Protein AF-V5FXG6-F1 (afdb_monomer)

Solvent-accessible surface area (backbone atoms only — not comparable to full-atom values): 7683 Å² total; per-residue (Å²): 136,76,82,52,70,66,62,50,49,54,53,49,55,53,48,52,52,32,51,43,21,61,75,54,46,41,82,68,42,49,89,93,45,72,56,51,28,42,55,53,27,45,54,53,44,54,53,51,47,54,52,50,53,51,52,57,73,76,45,90,81,82,61,76,67,52,56,57,54,43,41,54,52,25,52,43,26,40,52,51,9,52,48,25,40,76,69,71,36,48,74,62,7,51,54,25,40,49,51,19,48,67,60,38,61,92,46,49,90,39,82,86,26,41,67,58,50,30,51,50,22,46,52,48,17,59,68,24,49,87,77,39,52,71,62,9,48,62,28,50,76,69,71

Radius of gyration: 15.89 Å; Cα contacts (8 Å, |Δi|>4): 143; chains: 1; bounding box: 42×27×43 Å

pLDDT: mean 90.87, std 9.69, range [47.66, 98.19]

Organism: Anoplophora glabripennis (NCBI:txid217634)

Mean predicted aligned error: 4.66 Å

Nearest PDB structures (foldseek):
  8ppl-assembly1_Iu  TM=6.419E-01  e=1.269E-01  Homo sapiens
  4g2v-assembly1_A  TM=6.176E-01  e=5.773E-01  Mus musculus
  4dau-assembly1_A-2  TM=3.734E-01  e=8.173E-02  Homo sapiens
  8rte-assembly1_A  TM=4.357E-01  e=1.776E+00  Bacillus phage phi105

Sequence (143 aa):
MTITKEAFVDLQEKYTKVMKLLEEDSKLDPETEPFLSKYSARQILIGMKANIENLIRNQSTDGQDNVKITAMLGVIYLYLGMVAIDTEEISTGERHLEKCKETIEKHQEKPEMILLTLNMYNQFGILWSQREPEKSKVYLEKA

Structure (mmCIF, N/CA/C/O backbone):
data_AF-V5FXG6-F1
#
_entry.id   AF-V5FXG6-F1
#
loop_
_atom_site.group_PDB
_atom_site.id
_atom_site.type_symbol
_atom_site.label_atom_id
_atom_site.label_alt_id
_atom_site.label_comp_id
_atom_site.label_asym_id
_atom_site.label_entity_id
_atom_site.label_seq_id
_atom_site.pdbx_PDB_ins_code
_atom_site.Cartn_x
_atom_site.Cartn_y
_atom_site.Cartn_z
_atom_site.occupancy
_atom_site.B_iso_or_equiv
_atom_site.auth_seq_id
_atom_site.auth_comp_id
_atom_site.auth_asym_id
_atom_site.auth_atom_id
_atom_site.pdbx_PDB_model_num
ATOM 1 N N . MET A 1 1 ? -10.863 5.396 24.537 1.00 47.66 1 MET A N 1
ATOM 2 C CA . MET A 1 1 ? -9.588 5.977 25.006 1.00 47.66 1 MET A CA 1
ATOM 3 C C . MET A 1 1 ? -8.824 6.330 23.747 1.00 47.66 1 MET A C 1
ATOM 5 O O . MET A 1 1 ? -8.475 5.433 22.996 1.00 47.66 1 MET A O 1
ATOM 9 N N . THR A 1 2 ? -8.730 7.619 23.453 1.00 58.28 2 THR A N 1
ATOM 10 C CA . THR A 1 2 ? -8.249 8.171 22.182 1.00 58.28 2 THR A CA 1
ATOM 11 C C . THR A 1 2 ? -6.740 7.958 22.033 1.00 58.28 2 THR A C 1
ATOM 13 O O . THR A 1 2 ? -6.024 7.968 23.036 1.00 58.28 2 THR A O 1
ATOM 16 N N . ILE A 1 3 ? -6.243 7.792 20.799 1.00 67.12 3 ILE A N 1
ATOM 17 C CA . ILE A 1 3 ? -4.800 7.870 20.499 1.00 67.12 3 ILE A CA 1
ATOM 18 C C . ILE A 1 3 ? -4.240 9.114 21.203 1.00 67.12 3 ILE A C 1
ATOM 20 O O . ILE A 1 3 ? -4.839 10.191 21.110 1.00 67.12 3 ILE A O 1
ATOM 24 N N . THR A 1 4 ? -3.128 8.975 21.933 1.00 80.00 4 THR A N 1
ATOM 25 C CA . THR A 1 4 ? -2.530 10.130 22.609 1.00 80.00 4 THR A CA 1
ATOM 26 C C . THR A 1 4 ? -2.185 11.184 21.563 1.00 80.00 4 THR A C 1
ATOM 28 O O . THR A 1 4 ? -1.708 10.867 20.473 1.00 80.00 4 THR A O 1
ATOM 31 N N . LYS A 1 5 ? -2.442 12.456 21.876 1.00 82.88 5 LYS A N 1
ATOM 32 C CA . LYS A 1 5 ? -2.207 13.557 20.933 1.00 82.88 5 LYS A CA 1
ATOM 33 C C . LYS A 1 5 ? -0.770 13.54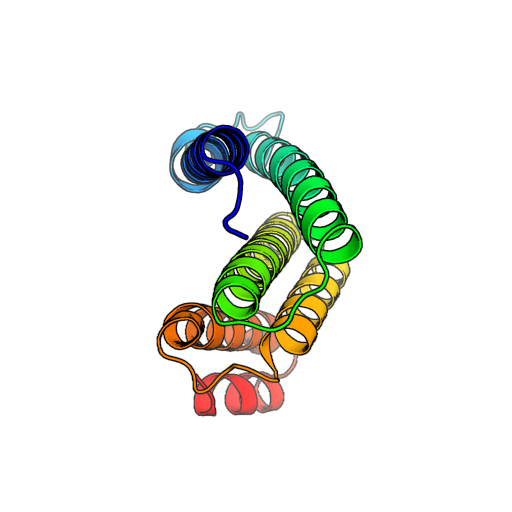3 20.396 1.00 82.88 5 LYS A C 1
ATOM 35 O O . LYS A 1 5 ? -0.565 13.778 19.214 1.00 82.88 5 LYS A O 1
ATOM 40 N N . GLU A 1 6 ? 0.193 13.199 21.246 1.00 84.62 6 GLU A N 1
ATOM 41 C CA . GLU A 1 6 ? 1.605 13.048 20.884 1.00 84.62 6 GLU A CA 1
ATOM 42 C C . GLU A 1 6 ? 1.838 11.932 19.857 1.00 84.62 6 GLU A C 1
ATOM 44 O O . GLU A 1 6 ? 2.485 12.171 18.842 1.00 84.62 6 GLU A O 1
ATOM 49 N N . ALA A 1 7 ? 1.261 10.741 20.060 1.00 84.69 7 ALA A N 1
ATOM 50 C CA . ALA A 1 7 ? 1.399 9.636 19.110 1.00 84.69 7 ALA A CA 1
ATOM 51 C C . ALA A 1 7 ? 0.745 9.955 17.757 1.00 84.69 7 ALA A C 1
ATOM 53 O O . ALA A 1 7 ? 1.260 9.567 16.711 1.00 84.69 7 ALA A O 1
ATOM 54 N N . PHE A 1 8 ? -0.379 10.675 17.767 1.00 86.56 8 PHE A N 1
ATOM 55 C CA . PHE A 1 8 ? -1.028 11.115 16.535 1.00 86.56 8 PHE A CA 1
ATOM 56 C C . PHE A 1 8 ? -0.170 12.127 15.762 1.00 86.56 8 PHE A C 1
ATOM 58 O O . PHE A 1 8 ? -0.028 11.995 14.548 1.00 86.56 8 PHE A O 1
ATOM 65 N N . VAL A 1 9 ? 0.428 13.101 16.456 1.00 91.69 9 VAL A N 1
ATOM 66 C CA . VAL A 1 9 ? 1.327 14.091 15.842 1.00 91.69 9 VAL A CA 1
ATOM 67 C C . VAL A 1 9 ? 2.568 13.413 15.251 1.00 91.69 9 VAL A C 1
ATOM 69 O O . VAL A 1 9 ? 2.884 13.662 14.092 1.00 91.69 9 VAL A O 1
ATOM 72 N N . ASP A 1 10 ? 3.202 12.482 15.973 1.00 92.00 10 ASP A N 1
ATOM 73 C CA . ASP A 1 10 ? 4.349 11.711 15.459 1.00 92.00 10 ASP A CA 1
ATOM 74 C C . ASP A 1 10 ? 3.998 10.924 14.181 1.00 92.00 10 ASP A C 1
ATOM 76 O O . ASP A 1 10 ? 4.741 10.946 13.196 1.00 92.00 10 ASP A O 1
ATOM 80 N N . LEU A 1 11 ? 2.835 10.260 14.152 1.00 92.69 11 LEU A N 1
ATOM 81 C CA . LEU A 1 11 ? 2.362 9.554 12.957 1.00 92.69 11 LEU A CA 1
ATOM 82 C C . LEU A 1 11 ? 2.093 10.514 11.789 1.00 92.69 11 LEU A C 1
ATOM 84 O O . LEU A 1 11 ? 2.423 10.187 10.648 1.00 92.69 11 LEU A O 1
ATOM 88 N N . GLN A 1 12 ? 1.524 11.690 12.057 1.00 94.19 12 GLN A N 1
ATOM 89 C CA . GLN A 1 12 ? 1.240 12.700 11.039 1.00 94.19 12 GLN A CA 1
ATOM 90 C C . GLN A 1 12 ? 2.522 13.284 10.429 1.00 94.19 12 GLN A C 1
ATOM 92 O O . GLN A 1 12 ? 2.606 13.441 9.207 1.00 94.19 12 GLN A O 1
ATOM 97 N N . GLU A 1 13 ? 3.530 13.580 11.249 1.00 96.38 13 GLU A N 1
ATOM 98 C CA . GLU A 1 13 ? 4.829 14.076 10.785 1.00 96.38 13 GLU A CA 1
ATOM 99 C C . GLU A 1 13 ? 5.536 13.034 9.914 1.00 96.38 13 GLU A C 1
ATOM 101 O O . GLU A 1 13 ? 5.997 13.343 8.811 1.00 96.38 13 GLU A O 1
ATOM 106 N N . LYS A 1 14 ? 5.550 11.770 10.358 1.00 97.06 14 LYS A N 1
ATOM 107 C CA . LYS A 1 14 ? 6.101 10.656 9.576 1.00 97.06 14 LYS A CA 1
ATOM 108 C C . LYS A 1 14 ? 5.366 10.473 8.254 1.00 97.06 14 LYS A C 1
ATOM 110 O O . LYS A 1 14 ? 6.021 10.328 7.225 1.00 97.06 14 LYS A O 1
ATOM 115 N N . TYR A 1 15 ? 4.035 10.531 8.263 1.00 96.69 15 TYR A N 1
ATOM 116 C CA . TYR A 1 15 ? 3.232 10.429 7.046 1.00 96.69 15 TYR A CA 1
ATOM 117 C C . TYR A 1 15 ? 3.541 11.561 6.063 1.00 96.69 15 TYR A C 1
ATOM 119 O O . TYR A 1 15 ? 3.798 11.306 4.891 1.00 96.69 15 TYR A O 1
ATOM 127 N N . THR A 1 16 ? 3.592 12.804 6.546 1.00 97.31 16 THR A N 1
ATOM 128 C CA . THR A 1 16 ? 3.942 13.974 5.724 1.00 97.31 16 THR A CA 1
ATOM 129 C C . THR A 1 16 ? 5.319 13.804 5.086 1.00 97.31 16 THR A C 1
ATOM 131 O O . THR A 1 16 ? 5.495 14.063 3.898 1.00 97.31 16 THR A O 1
ATOM 134 N N . LYS A 1 17 ? 6.293 13.295 5.852 1.00 97.81 17 LYS A N 1
ATOM 135 C CA . LYS A 1 17 ? 7.632 12.998 5.338 1.00 97.81 17 LYS A CA 1
ATOM 136 C C . LYS A 1 17 ? 7.618 11.902 4.269 1.00 97.81 17 LYS A C 1
ATOM 138 O O . LYS A 1 17 ? 8.319 12.038 3.273 1.00 97.81 17 LYS A O 1
ATOM 143 N N . VAL A 1 18 ? 6.830 10.840 4.454 1.00 97.81 18 VAL A N 1
ATOM 144 C CA . VAL A 1 18 ? 6.647 9.792 3.435 1.00 97.81 18 VAL A CA 1
ATOM 145 C C . VAL A 1 18 ? 6.067 10.388 2.157 1.00 97.81 18 VAL A C 1
ATOM 147 O O . VAL A 1 18 ? 6.615 10.138 1.090 1.00 97.81 18 VAL A O 1
ATOM 150 N N . MET A 1 19 ? 5.009 11.197 2.252 1.00 97.69 19 MET A N 1
ATOM 151 C CA . MET A 1 19 ? 4.392 11.813 1.072 1.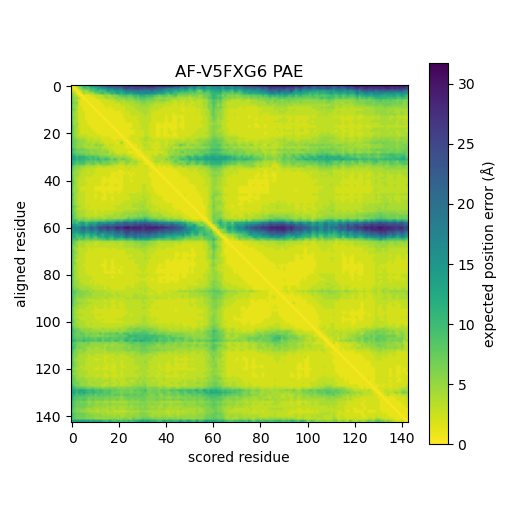00 97.69 19 MET A CA 1
ATOM 152 C C . MET A 1 19 ? 5.382 12.701 0.319 1.00 97.69 19 MET A C 1
ATOM 154 O O . MET A 1 19 ? 5.515 12.563 -0.892 1.00 97.69 19 MET A O 1
ATOM 158 N N . LYS A 1 20 ? 6.161 13.520 1.035 1.00 97.25 20 LYS A N 1
ATOM 159 C CA . LYS A 1 20 ? 7.217 14.331 0.422 1.00 97.25 20 LYS A CA 1
ATOM 160 C C . LYS A 1 20 ? 8.246 13.474 -0.328 1.00 97.25 20 LYS A C 1
ATOM 162 O O . LYS A 1 20 ? 8.561 13.756 -1.480 1.00 97.25 20 LYS A O 1
ATOM 167 N N . LEU A 1 21 ? 8.725 12.397 0.299 1.00 97.31 21 LEU A N 1
ATOM 168 C CA . LEU A 1 21 ? 9.691 11.490 -0.326 1.00 97.31 21 LEU A CA 1
ATOM 169 C C . LEU A 1 21 ? 9.133 10.834 -1.597 1.00 97.31 21 LEU A C 1
ATOM 171 O O . LEU A 1 21 ? 9.855 10.674 -2.577 1.00 97.31 21 LEU A O 1
ATOM 175 N N . LEU A 1 22 ? 7.857 10.442 -1.584 1.00 95.38 22 LEU A N 1
ATOM 176 C CA . LEU A 1 22 ? 7.232 9.748 -2.707 1.00 95.38 22 LEU A CA 1
ATOM 177 C C . LEU A 1 22 ? 6.856 10.689 -3.855 1.00 95.38 22 LEU A C 1
ATOM 179 O O . LEU A 1 22 ? 7.059 10.323 -5.011 1.00 95.38 22 LEU A O 1
ATOM 183 N N . GLU A 1 23 ? 6.332 11.878 -3.564 1.00 94.44 23 GLU A N 1
ATOM 184 C CA . GLU A 1 23 ? 5.763 12.779 -4.575 1.00 94.44 23 GLU A CA 1
ATOM 185 C C . GLU A 1 23 ? 6.738 13.850 -5.081 1.00 94.44 23 GLU A C 1
ATOM 187 O O . GLU A 1 23 ? 6.604 14.305 -6.223 1.00 94.44 23 GLU A O 1
ATOM 192 N N . GLU A 1 24 ? 7.708 14.259 -4.260 1.00 94.00 24 GLU A N 1
ATOM 193 C CA . GLU A 1 24 ? 8.662 15.327 -4.575 1.00 94.00 24 GLU A CA 1
ATOM 194 C C . GLU A 1 24 ? 10.075 14.770 -4.754 1.00 94.00 24 GLU A C 1
ATOM 196 O O . GLU A 1 24 ? 10.607 14.804 -5.865 1.00 94.00 24 GLU A O 1
ATOM 201 N N . ASP A 1 25 ? 10.663 14.226 -3.684 1.00 92.88 25 ASP A N 1
ATOM 202 C CA . ASP A 1 25 ? 12.097 13.913 -3.649 1.00 92.88 25 ASP A CA 1
ATOM 203 C C . ASP A 1 25 ? 12.459 12.768 -4.617 1.00 92.88 25 ASP A C 1
ATOM 205 O O . ASP A 1 25 ? 13.506 12.812 -5.257 1.00 92.88 25 ASP A O 1
ATOM 209 N N . SER A 1 26 ? 11.553 11.804 -4.832 1.00 92.12 26 SER A N 1
ATOM 210 C CA . SER A 1 26 ? 11.757 10.685 -5.772 1.00 92.12 26 SER A CA 1
ATOM 211 C C . SER A 1 26 ? 12.001 11.109 -7.223 1.00 92.12 26 SER A C 1
ATOM 213 O O . SER A 1 26 ? 12.618 10.372 -7.988 1.00 92.12 26 SER A O 1
ATOM 215 N N . LYS A 1 27 ? 11.546 12.304 -7.618 1.00 92.38 27 LYS A N 1
ATOM 216 C CA . LYS A 1 27 ? 11.774 12.864 -8.962 1.00 92.38 27 LYS A CA 1
ATOM 217 C C . LYS A 1 27 ? 13.186 13.425 -9.130 1.00 92.38 27 LYS A C 1
ATOM 219 O O . LYS A 1 27 ? 13.586 13.725 -10.251 1.00 92.38 27 LYS A O 1
ATOM 224 N N . LEU A 1 28 ? 13.894 13.615 -8.020 1.00 93.00 28 LEU A N 1
ATOM 225 C CA . LEU A 1 28 ? 15.238 14.180 -7.939 1.00 93.00 28 LEU A CA 1
ATOM 226 C C . LEU A 1 28 ? 16.278 13.126 -7.528 1.00 93.00 28 LEU A C 1
ATOM 228 O O . LEU A 1 28 ? 17.427 13.488 -7.271 1.00 93.00 28 LEU A O 1
ATOM 232 N N . ASP A 1 29 ? 15.889 11.847 -7.451 1.00 91.75 29 ASP A N 1
ATOM 233 C CA . ASP A 1 29 ? 16.810 10.756 -7.138 1.00 91.75 29 ASP A CA 1
ATOM 234 C C . ASP A 1 29 ? 17.948 10.720 -8.183 1.00 91.75 29 ASP A C 1
ATOM 236 O O . ASP A 1 29 ? 17.693 10.830 -9.388 1.00 91.75 29 ASP A O 1
ATOM 240 N N . PRO A 1 30 ? 19.215 10.593 -7.751 1.00 90.94 30 PRO A N 1
ATOM 241 C CA . PRO A 1 30 ? 20.347 10.578 -8.666 1.00 90.94 30 PRO A CA 1
ATOM 242 C C . PRO A 1 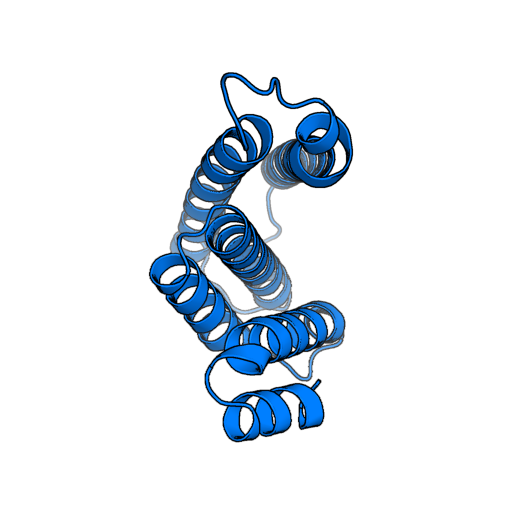30 ? 20.335 9.304 -9.517 1.00 90.94 30 PRO A C 1
ATOM 244 O O . PRO A 1 30 ? 20.020 8.221 -9.031 1.00 90.94 30 PRO A O 1
ATOM 247 N N . GLU A 1 31 ? 20.780 9.401 -10.772 1.00 88.12 31 GLU A N 1
ATOM 248 C CA . GLU A 1 31 ? 20.848 8.241 -11.680 1.00 88.12 31 GLU A CA 1
ATOM 249 C C . GLU A 1 31 ? 21.732 7.103 -11.138 1.00 88.12 31 GLU A C 1
ATOM 251 O O . GLU A 1 31 ? 21.527 5.938 -11.470 1.00 88.12 31 GLU A O 1
ATOM 256 N N . THR A 1 32 ? 22.708 7.427 -10.284 1.00 89.81 32 THR A N 1
ATOM 257 C CA . THR A 1 32 ? 23.592 6.446 -9.640 1.00 89.81 32 THR A CA 1
ATOM 258 C C . THR A 1 32 ? 22.904 5.640 -8.538 1.00 89.81 32 THR A C 1
ATOM 260 O O . THR A 1 32 ? 23.370 4.549 -8.221 1.00 89.81 32 THR A O 1
ATOM 263 N N . GLU A 1 33 ? 21.823 6.159 -7.950 1.00 88.25 33 GLU A N 1
ATOM 264 C CA . GLU A 1 33 ? 21.044 5.500 -6.895 1.00 88.25 33 GLU A CA 1
ATOM 265 C C . GLU A 1 33 ? 19.538 5.653 -7.174 1.00 88.25 33 GLU A C 1
ATOM 267 O O . GLU A 1 33 ? 18.852 6.450 -6.524 1.00 88.25 33 GLU A O 1
ATOM 272 N N . PRO A 1 34 ? 18.993 4.900 -8.147 1.00 89.81 34 PRO A N 1
ATOM 273 C CA . PRO A 1 34 ? 17.575 4.970 -8.460 1.00 89.81 34 PRO A CA 1
ATOM 274 C C . PRO A 1 34 ? 16.723 4.538 -7.259 1.00 89.81 34 PRO A C 1
ATOM 276 O O . PRO A 1 34 ? 17.063 3.604 -6.527 1.00 89.81 34 PRO A O 1
ATOM 279 N N . PHE A 1 35 ? 15.576 5.200 -7.089 1.00 92.94 35 PHE A N 1
ATOM 280 C CA . PHE A 1 35 ? 14.577 4.923 -6.049 1.00 92.94 35 PHE A CA 1
ATOM 281 C C . PHE A 1 35 ? 15.024 5.180 -4.599 1.00 92.94 35 PHE A C 1
ATOM 283 O O . PHE A 1 35 ? 14.345 4.733 -3.666 1.00 92.94 35 PHE A O 1
ATOM 290 N N . LEU A 1 36 ? 16.130 5.897 -4.376 1.00 94.44 36 LEU A N 1
ATOM 291 C CA . LEU A 1 36 ? 16.646 6.237 -3.046 1.00 94.44 36 LEU A CA 1
ATOM 292 C C . LEU A 1 36 ? 15.557 6.801 -2.117 1.00 94.44 36 LEU A C 1
ATOM 294 O O . LEU A 1 36 ? 15.399 6.353 -0.970 1.00 94.44 36 LEU A O 1
ATOM 298 N N . SER A 1 37 ? 14.755 7.742 -2.615 1.00 96.12 37 SER A N 1
ATOM 299 C CA . SER A 1 37 ? 13.673 8.347 -1.836 1.00 96.12 37 SER A CA 1
ATOM 300 C C . SER A 1 37 ? 12.556 7.346 -1.530 1.00 96.12 37 SER A C 1
ATOM 302 O O . SER A 1 37 ? 12.032 7.324 -0.412 1.00 96.12 37 SER A O 1
ATOM 304 N N . LYS A 1 38 ? 12.235 6.441 -2.466 1.00 96.25 38 LYS A N 1
ATOM 305 C CA . LYS A 1 38 ? 11.225 5.385 -2.262 1.00 96.25 38 LYS A CA 1
ATOM 306 C C . LYS A 1 38 ? 11.671 4.359 -1.216 1.00 96.25 38 LYS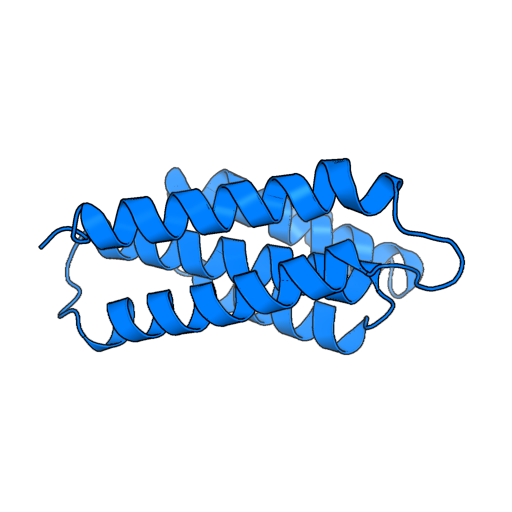 A C 1
ATOM 308 O O . LYS A 1 38 ? 10.874 3.975 -0.357 1.00 96.25 38 LYS A O 1
ATOM 313 N N . TYR A 1 39 ? 12.944 3.964 -1.206 1.00 96.62 39 TYR A N 1
ATOM 314 C CA . TYR A 1 39 ? 13.484 3.101 -0.150 1.00 96.62 39 TYR A CA 1
ATOM 315 C C . TYR A 1 39 ? 13.483 3.793 1.217 1.00 96.62 39 TYR A C 1
ATOM 317 O O . TYR A 1 39 ? 13.122 3.177 2.223 1.00 96.62 39 TYR A O 1
ATOM 325 N N . SER A 1 40 ? 13.801 5.088 1.259 1.00 96.94 40 SER A N 1
ATOM 326 C CA . SER A 1 40 ? 13.723 5.889 2.486 1.00 96.94 40 SER A CA 1
ATOM 327 C C . SER A 1 40 ? 12.289 5.966 3.023 1.00 96.94 40 SER A C 1
ATOM 329 O O . SER A 1 40 ? 12.053 5.747 4.215 1.00 96.94 40 SER A O 1
ATOM 331 N N . ALA A 1 41 ? 11.313 6.192 2.140 1.00 97.56 41 ALA A N 1
ATOM 332 C CA . ALA A 1 41 ? 9.892 6.176 2.475 1.00 97.56 41 ALA A CA 1
ATOM 333 C C . ALA A 1 41 ? 9.451 4.809 3.022 1.00 97.56 41 ALA A C 1
ATOM 335 O O . ALA A 1 41 ? 8.757 4.747 4.040 1.00 97.56 41 ALA A O 1
ATOM 336 N N . ARG A 1 42 ? 9.915 3.707 2.413 1.00 97.69 42 ARG A N 1
ATOM 337 C CA . ARG A 1 42 ? 9.635 2.341 2.884 1.00 97.69 42 ARG A CA 1
ATOM 338 C C . ARG A 1 42 ? 10.067 2.131 4.333 1.00 97.69 42 ARG A C 1
ATOM 340 O O . ARG A 1 42 ? 9.305 1.562 5.110 1.00 97.69 42 ARG A O 1
ATOM 347 N N . GLN A 1 43 ? 11.256 2.594 4.715 1.00 97.88 43 GLN A N 1
ATOM 348 C CA . GLN A 1 43 ? 11.739 2.423 6.089 1.00 97.88 43 GLN A CA 1
ATOM 349 C C . GLN A 1 43 ? 10.868 3.171 7.103 1.00 97.88 43 GLN A C 1
ATOM 351 O O . GLN A 1 43 ? 10.539 2.632 8.163 1.00 97.88 43 GLN A O 1
ATOM 356 N N . ILE A 1 44 ? 10.424 4.384 6.759 1.00 97.94 44 ILE A N 1
ATOM 357 C CA . ILE A 1 44 ? 9.506 5.150 7.610 1.00 97.94 44 ILE A CA 1
ATOM 358 C C . ILE A 1 44 ? 8.162 4.419 7.731 1.00 97.94 44 ILE A C 1
ATOM 360 O O . ILE A 1 44 ? 7.657 4.261 8.843 1.00 97.94 44 ILE A O 1
ATOM 364 N N . LEU A 1 45 ? 7.620 3.908 6.622 1.00 98.00 45 LEU A N 1
ATOM 365 C CA . LEU A 1 45 ? 6.374 3.136 6.605 1.00 98.00 45 LEU A CA 1
ATOM 366 C C . LEU A 1 45 ? 6.458 1.867 7.469 1.00 98.00 45 LEU A C 1
ATOM 368 O O . LEU A 1 45 ? 5.521 1.577 8.212 1.00 98.00 45 LEU A O 1
ATOM 372 N N . ILE A 1 46 ? 7.578 1.136 7.437 1.00 97.56 46 ILE A N 1
ATOM 373 C CA . ILE A 1 46 ? 7.807 -0.036 8.303 1.00 97.56 46 ILE A CA 1
ATOM 374 C C . ILE A 1 46 ? 7.795 0.370 9.784 1.00 97.56 46 ILE A C 1
ATOM 376 O O . ILE A 1 46 ? 7.163 -0.301 10.603 1.00 97.56 46 ILE A O 1
ATOM 380 N N . GLY A 1 47 ? 8.442 1.485 10.133 1.00 96.38 47 GLY A N 1
ATOM 381 C CA . GLY A 1 47 ? 8.421 2.017 11.497 1.00 96.38 47 GLY A CA 1
ATOM 382 C C . GLY A 1 47 ? 7.013 2.423 11.948 1.00 96.38 47 GLY A C 1
ATOM 383 O O . GLY A 1 47 ? 6.573 2.053 13.037 1.00 96.38 47 GLY A O 1
ATOM 384 N N . MET A 1 48 ? 6.268 3.127 11.090 1.00 96.38 48 MET A N 1
ATOM 385 C CA . MET A 1 48 ? 4.874 3.497 11.361 1.00 96.38 48 MET A CA 1
ATOM 386 C C . MET A 1 48 ? 3.988 2.263 11.543 1.00 96.38 48 MET A C 1
ATOM 388 O O . MET A 1 48 ? 3.183 2.224 12.471 1.00 96.38 48 MET A O 1
ATOM 392 N N . LYS A 1 49 ? 4.167 1.233 10.707 1.00 96.25 49 LYS A N 1
ATOM 393 C CA . LYS A 1 49 ? 3.446 -0.039 10.819 1.00 96.25 49 LYS A CA 1
ATOM 394 C C . LYS A 1 49 ? 3.635 -0.649 12.208 1.00 96.25 49 LYS A C 1
ATOM 396 O O . LYS A 1 49 ? 2.651 -0.963 12.873 1.00 96.25 49 LYS A O 1
ATOM 401 N N . ALA A 1 50 ? 4.883 -0.782 12.661 1.00 94.75 50 ALA A N 1
ATOM 402 C CA . ALA A 1 50 ? 5.190 -1.349 13.972 1.00 94.75 50 ALA A CA 1
ATOM 403 C C . ALA A 1 50 ? 4.555 -0.535 15.114 1.00 94.75 50 ALA A C 1
ATOM 405 O O . ALA A 1 50 ? 3.999 -1.113 16.051 1.00 94.75 50 ALA A O 1
ATOM 406 N N . ASN A 1 51 ? 4.574 0.799 15.009 1.00 92.31 51 ASN A N 1
ATOM 407 C CA . ASN A 1 51 ? 3.919 1.687 15.970 1.00 92.31 51 ASN A CA 1
ATOM 408 C C . ASN A 1 51 ? 2.407 1.435 16.036 1.00 92.31 51 ASN A C 1
ATOM 410 O O . ASN A 1 51 ? 1.866 1.259 17.126 1.00 92.31 51 ASN A O 1
ATOM 414 N N . ILE A 1 52 ? 1.729 1.367 14.888 1.00 91.75 52 ILE A N 1
ATOM 415 C CA . ILE A 1 52 ? 0.279 1.143 14.839 1.00 91.75 52 ILE A CA 1
ATOM 416 C C . ILE A 1 52 ? -0.093 -0.261 15.325 1.00 91.75 52 ILE A C 1
ATOM 418 O O . ILE A 1 52 ? -1.029 -0.406 16.106 1.00 91.75 52 ILE A O 1
ATOM 422 N N . GLU A 1 53 ? 0.657 -1.295 14.949 1.00 91.25 53 GLU A N 1
ATOM 423 C CA . GLU A 1 53 ? 0.420 -2.653 15.450 1.00 91.25 53 GLU A CA 1
ATOM 424 C C . GLU A 1 53 ? 0.581 -2.748 16.975 1.00 91.25 53 GLU A C 1
ATOM 426 O O . GLU A 1 53 ? -0.185 -3.450 17.636 1.00 91.25 53 GLU A O 1
ATOM 431 N N . ASN A 1 54 ? 1.544 -2.022 17.553 1.00 89.62 54 ASN A N 1
ATOM 432 C CA . ASN A 1 54 ? 1.686 -1.911 19.005 1.00 89.62 54 ASN A CA 1
ATOM 433 C C . ASN A 1 54 ? 0.486 -1.201 19.646 1.00 89.62 54 ASN A C 1
ATOM 435 O O . ASN A 1 54 ? 0.008 -1.647 20.688 1.00 89.62 54 ASN A O 1
ATOM 439 N N . LEU A 1 55 ? -0.031 -0.135 19.025 1.00 86.50 55 LEU A N 1
ATOM 440 C CA . LEU A 1 55 ? -1.237 0.549 19.502 1.00 86.50 55 LEU A CA 1
ATOM 441 C C . LEU A 1 55 ? -2.453 -0.385 19.494 1.00 86.50 55 LEU A C 1
ATOM 443 O O . LEU A 1 55 ? -3.186 -0.414 20.476 1.00 86.50 55 LEU A O 1
ATOM 447 N N . ILE A 1 56 ? -2.627 -1.186 18.439 1.00 86.06 56 ILE A N 1
ATOM 448 C CA . ILE A 1 56 ? -3.722 -2.163 18.340 1.00 86.06 56 ILE A CA 1
ATOM 449 C C . ILE A 1 56 ? -3.603 -3.233 19.433 1.00 86.06 56 ILE A C 1
ATOM 451 O O . ILE A 1 56 ? -4.590 -3.540 20.094 1.00 86.06 56 ILE A O 1
ATOM 455 N N . ARG A 1 57 ? -2.401 -3.785 19.661 1.00 85.81 57 ARG A N 1
ATOM 456 C CA . ARG A 1 57 ? -2.175 -4.828 20.682 1.00 85.81 57 ARG A CA 1
ATOM 457 C C . ARG A 1 57 ? -2.416 -4.341 22.110 1.00 85.81 57 ARG A C 1
ATOM 459 O O . ARG A 1 57 ? -2.882 -5.114 22.940 1.00 85.81 57 ARG A O 1
ATOM 466 N N . ASN A 1 58 ? -2.082 -3.085 22.394 1.00 80.44 58 ASN A N 1
ATOM 467 C CA . ASN A 1 58 ? -2.140 -2.521 23.743 1.00 80.44 58 ASN A CA 1
ATOM 468 C C . ASN A 1 58 ? -3.504 -1.893 24.091 1.00 80.44 58 ASN A C 1
ATOM 470 O O . ASN A 1 58 ? -3.686 -1.441 25.220 1.00 80.44 58 ASN A O 1
ATOM 474 N N . GLN A 1 59 ? -4.454 -1.837 23.151 1.00 71.69 59 GLN A N 1
ATOM 475 C CA . GLN A 1 59 ? -5.781 -1.251 23.360 1.00 71.69 59 GLN A CA 1
ATOM 476 C C . GLN A 1 59 ? -6.878 -2.326 23.425 1.00 71.69 59 GLN A C 1
ATOM 478 O O . GLN A 1 59 ? -7.072 -3.097 22.486 1.00 71.69 59 GLN A O 1
ATOM 483 N N . SER A 1 60 ? -7.667 -2.324 24.505 1.00 56.19 60 SER A N 1
ATOM 484 C CA . SER A 1 60 ? -8.928 -3.073 24.624 1.00 56.19 60 SER A CA 1
ATOM 485 C C . SER A 1 60 ? -9.971 -2.425 23.703 1.00 56.19 60 SER A C 1
ATOM 487 O O . SER A 1 60 ? -10.547 -1.388 24.029 1.00 56.19 60 SER A O 1
ATOM 489 N N . THR A 1 61 ? -10.140 -2.952 22.493 1.00 53.16 61 THR A N 1
ATOM 490 C CA . THR A 1 61 ? -10.815 -2.252 21.391 1.00 53.16 61 THR A CA 1
ATOM 491 C C . THR A 1 61 ? -12.295 -2.619 21.273 1.00 53.16 61 THR A C 1
ATOM 493 O O . THR A 1 61 ? -12.662 -3.470 20.474 1.00 53.16 61 THR A O 1
ATOM 496 N N . ASP A 1 62 ? -13.153 -1.892 21.992 1.00 49.59 62 ASP A N 1
ATOM 497 C CA . ASP A 1 62 ? -14.556 -1.692 21.599 1.00 49.59 62 ASP A CA 1
ATOM 498 C C . ASP A 1 62 ? -14.774 -0.197 21.313 1.00 49.59 62 ASP A C 1
ATOM 500 O O . ASP A 1 62 ? -14.709 0.640 22.214 1.00 49.59 62 ASP A O 1
ATOM 504 N N . GLY A 1 63 ? -14.975 0.167 20.037 1.00 62.19 63 GLY A N 1
ATOM 505 C CA . GLY A 1 63 ? -15.327 1.540 19.650 1.00 62.19 63 GLY A CA 1
ATOM 506 C C . GLY A 1 63 ? -14.895 2.007 18.252 1.00 62.19 63 GLY A C 1
ATOM 507 O O . GLY A 1 63 ? -14.163 1.340 17.522 1.00 62.19 63 GLY A O 1
ATOM 508 N N . GLN A 1 64 ? -15.355 3.212 17.899 1.00 61.91 64 GLN A N 1
ATOM 509 C CA . GLN A 1 64 ? -15.162 3.902 16.611 1.00 61.91 64 GLN A CA 1
ATOM 510 C C . GLN A 1 64 ? -13.686 4.243 16.307 1.00 61.91 64 GLN A C 1
ATOM 512 O O . GLN A 1 64 ? -13.289 4.299 15.144 1.00 61.91 64 GLN A O 1
ATOM 517 N N . ASP A 1 65 ? -12.850 4.392 17.340 1.00 70.88 65 ASP A N 1
ATOM 518 C CA . ASP A 1 65 ? -11.403 4.618 17.204 1.00 70.88 65 ASP A CA 1
ATOM 519 C C . ASP A 1 65 ? -10.679 3.423 16.557 1.00 70.88 65 ASP A C 1
ATOM 521 O O . ASP A 1 65 ? -9.701 3.613 15.832 1.00 70.88 65 ASP A O 1
ATOM 525 N N . ASN A 1 66 ? -11.205 2.203 16.720 1.00 81.06 66 ASN A N 1
ATOM 526 C CA . ASN A 1 66 ? -10.641 1.001 16.100 1.00 81.06 66 ASN A CA 1
ATOM 527 C C . ASN A 1 66 ? -10.701 1.071 14.564 1.00 81.06 66 ASN A C 1
ATOM 529 O O . ASN A 1 66 ? -9.760 0.685 13.874 1.00 81.06 66 ASN A O 1
ATOM 533 N N . VAL A 1 67 ? -11.779 1.641 14.016 1.00 86.62 67 VAL A N 1
ATOM 534 C CA . VAL A 1 67 ? -11.936 1.819 12.564 1.00 86.62 67 VAL A CA 1
ATOM 535 C C . VAL A 1 67 ? -10.853 2.748 12.028 1.00 86.62 67 VAL A C 1
ATOM 537 O O . VAL A 1 67 ? -10.203 2.421 11.04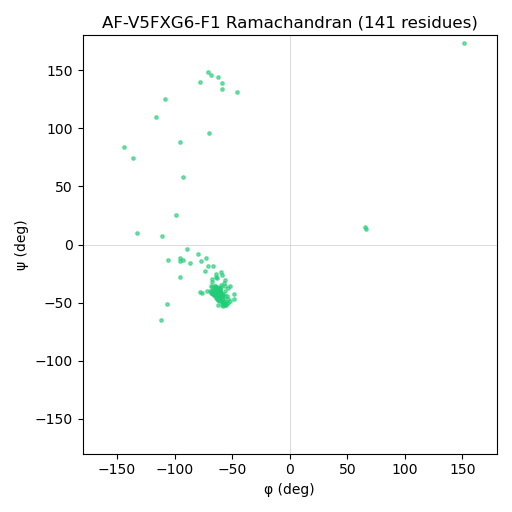2 1.00 86.62 67 VAL A O 1
ATOM 540 N N . LYS A 1 68 ? -10.602 3.876 12.702 1.00 87.12 68 LYS A N 1
ATOM 541 C CA . LYS A 1 68 ? -9.582 4.844 12.275 1.00 87.12 68 LYS A CA 1
ATOM 542 C C . LYS A 1 68 ? -8.178 4.248 12.322 1.00 87.12 68 LYS A C 1
ATOM 544 O O . LYS A 1 68 ? -7.422 4.407 11.371 1.00 87.12 68 LYS A O 1
ATOM 549 N N . ILE A 1 69 ? -7.841 3.534 13.395 1.00 88.62 69 ILE A N 1
ATOM 550 C CA . ILE A 1 69 ? -6.531 2.881 13.537 1.00 88.62 69 ILE A CA 1
ATOM 551 C C . ILE A 1 69 ? -6.353 1.792 12.470 1.00 88.62 69 ILE A C 1
ATOM 553 O O . ILE A 1 69 ? -5.301 1.709 11.837 1.00 88.62 69 ILE A O 1
ATOM 557 N N . THR A 1 70 ? -7.403 1.009 12.211 1.00 91.12 70 THR A N 1
ATOM 558 C CA . THR A 1 70 ? -7.421 0.012 11.130 1.00 91.12 70 THR A CA 1
ATOM 559 C C . THR A 1 70 ? -7.222 0.673 9.763 1.00 91.12 70 THR A C 1
ATOM 561 O O . THR A 1 70 ? -6.448 0.170 8.951 1.00 91.12 70 THR A O 1
ATOM 564 N N . ALA A 1 71 ? -7.854 1.827 9.518 1.00 92.25 71 ALA A N 1
ATOM 565 C CA . ALA A 1 71 ? -7.702 2.574 8.270 1.00 92.25 71 ALA A CA 1
ATOM 566 C C . ALA A 1 71 ? -6.257 3.046 8.088 1.00 92.25 71 ALA A C 1
ATOM 568 O O . ALA A 1 71 ? -5.673 2.852 7.026 1.00 92.25 71 ALA A O 1
ATOM 569 N N . MET A 1 72 ? -5.645 3.597 9.141 1.00 93.56 72 MET A N 1
ATOM 570 C CA . MET A 1 72 ? -4.241 4.015 9.111 1.00 93.56 72 MET A CA 1
ATOM 571 C C . MET A 1 72 ? -3.307 2.838 8.805 1.00 93.56 72 MET A C 1
ATOM 573 O O . MET A 1 72 ? -2.406 2.971 7.979 1.00 93.56 72 MET A O 1
ATOM 577 N N . LEU A 1 73 ? -3.536 1.672 9.421 1.00 94.81 73 LEU A N 1
ATOM 578 C CA . LEU A 1 73 ? -2.757 0.469 9.124 1.00 94.81 73 LEU A CA 1
ATOM 579 C C . LEU A 1 73 ? -2.929 0.027 7.662 1.00 94.81 73 LEU A C 1
ATOM 581 O O . LEU A 1 73 ? -1.947 -0.306 6.999 1.00 94.81 73 LEU A O 1
ATOM 585 N N . GLY A 1 74 ? -4.159 0.060 7.145 1.00 95.69 74 GLY A N 1
ATOM 586 C CA . GLY A 1 74 ? -4.445 -0.264 5.750 1.00 95.69 74 GLY A CA 1
ATOM 587 C C . GLY A 1 74 ? -3.769 0.699 4.769 1.00 95.69 74 GLY A C 1
ATOM 588 O O . GLY A 1 74 ? -3.170 0.239 3.800 1.00 95.69 74 GLY A O 1
ATOM 589 N N . VAL A 1 75 ? -3.762 2.007 5.052 1.00 96.62 75 VAL A N 1
ATOM 590 C CA . VAL A 1 75 ? -3.018 3.009 4.264 1.00 96.62 75 VAL A CA 1
ATOM 591 C C . VAL A 1 75 ? -1.523 2.687 4.237 1.00 96.62 75 VAL A C 1
ATOM 593 O O . VAL A 1 75 ? -0.904 2.728 3.177 1.00 96.62 75 VAL A O 1
ATOM 596 N N . ILE A 1 76 ? -0.930 2.305 5.371 1.00 97.56 76 ILE A N 1
ATOM 597 C CA . ILE A 1 76 ? 0.490 1.926 5.412 1.00 97.56 76 ILE A CA 1
ATOM 598 C C . ILE A 1 76 ? 0.757 0.697 4.537 1.00 97.56 76 ILE A C 1
ATOM 600 O O . ILE A 1 76 ? 1.721 0.695 3.774 1.00 97.56 76 ILE A O 1
ATOM 604 N N . TYR A 1 77 ? -0.091 -0.334 4.604 1.00 98.19 77 TYR A N 1
ATOM 605 C CA . TYR A 1 77 ? 0.041 -1.505 3.734 1.00 98.19 77 TYR A CA 1
ATOM 606 C C . TYR A 1 77 ? -0.122 -1.162 2.251 1.00 98.19 77 TYR A C 1
ATOM 608 O O . TYR A 1 77 ? 0.633 -1.683 1.433 1.00 98.19 77 TYR A O 1
ATOM 616 N N . LEU A 1 78 ? -1.053 -0.266 1.914 1.00 97.88 78 LEU A N 1
ATOM 617 C CA . LEU A 1 78 ? -1.245 0.222 0.551 1.00 97.88 78 LEU A CA 1
ATOM 618 C C . LEU A 1 78 ? 0.040 0.869 0.019 1.00 97.88 78 LEU A C 1
ATOM 620 O O . LEU A 1 78 ? 0.543 0.452 -1.021 1.00 97.88 78 LEU A O 1
ATOM 624 N N . TYR A 1 79 ? 0.614 1.825 0.755 1.00 98.06 79 TYR A N 1
ATOM 625 C CA . TYR A 1 79 ? 1.837 2.509 0.328 1.00 98.06 79 TYR A CA 1
ATOM 626 C C . TYR A 1 79 ? 3.067 1.596 0.325 1.00 98.06 79 TYR A C 1
ATOM 628 O O . TYR A 1 79 ? 3.894 1.712 -0.573 1.00 98.06 79 TYR A O 1
ATOM 636 N N . LEU A 1 80 ? 3.190 0.652 1.268 1.00 98.06 80 LEU A N 1
ATOM 637 C CA . LEU A 1 80 ? 4.238 -0.377 1.206 1.00 98.06 80 LEU A CA 1
ATOM 638 C C . LEU A 1 80 ? 4.109 -1.230 -0.062 1.00 98.06 80 LEU A C 1
ATOM 640 O O . LEU A 1 80 ? 5.120 -1.551 -0.684 1.00 98.06 80 LEU A O 1
ATOM 644 N N . GLY A 1 81 ? 2.875 -1.566 -0.447 1.00 97.38 81 GLY A N 1
ATOM 645 C CA . GLY A 1 81 ? 2.573 -2.280 -1.683 1.00 97.38 81 GLY A CA 1
ATOM 646 C C . GLY A 1 81 ? 2.976 -1.488 -2.921 1.00 97.38 81 GLY A C 1
ATOM 647 O O . GLY A 1 81 ? 3.740 -1.989 -3.740 1.00 97.38 81 GLY A O 1
ATOM 648 N N . MET A 1 82 ? 2.524 -0.236 -3.013 1.00 97.00 82 MET A N 1
ATOM 649 C CA . MET A 1 82 ? 2.849 0.668 -4.120 1.00 97.00 82 MET A CA 1
ATOM 650 C C . MET A 1 82 ? 4.357 0.870 -4.259 1.00 97.00 82 MET A C 1
ATOM 652 O O . MET A 1 82 ? 4.899 0.666 -5.336 1.00 97.00 82 MET A O 1
ATOM 656 N N . VAL A 1 83 ? 5.051 1.184 -3.160 1.00 97.25 83 VAL A N 1
ATOM 657 C CA . VAL A 1 83 ? 6.507 1.370 -3.168 1.00 97.25 83 VAL A CA 1
ATOM 658 C C . VAL A 1 83 ? 7.229 0.103 -3.612 1.00 97.25 83 VAL A C 1
ATOM 660 O O . VAL A 1 83 ? 8.209 0.203 -4.335 1.00 97.25 83 VAL A O 1
ATOM 663 N N . ALA A 1 84 ? 6.780 -1.081 -3.197 1.00 96.56 84 ALA A N 1
ATOM 664 C CA . ALA A 1 84 ? 7.391 -2.331 -3.638 1.00 96.56 84 ALA A CA 1
ATOM 665 C C . ALA A 1 84 ? 7.167 -2.609 -5.128 1.00 96.56 84 ALA A C 1
ATOM 667 O O . ALA A 1 84 ? 8.107 -3.003 -5.804 1.00 96.56 84 ALA A O 1
ATOM 668 N N . ILE A 1 85 ? 5.966 -2.366 -5.657 1.00 94.44 85 ILE A N 1
ATOM 669 C CA . ILE A 1 85 ? 5.694 -2.514 -7.097 1.00 94.44 85 ILE A CA 1
ATOM 670 C C . ILE A 1 85 ? 6.548 -1.530 -7.903 1.00 94.44 85 ILE A C 1
ATOM 672 O O . ILE A 1 85 ? 7.183 -1.917 -8.879 1.00 94.44 85 ILE A O 1
ATOM 676 N N . ASP A 1 86 ? 6.605 -0.280 -7.451 1.00 93.69 86 ASP A N 1
ATOM 677 C CA . ASP A 1 86 ? 7.357 0.805 -8.076 1.00 93.69 86 ASP A CA 1
ATOM 678 C C . ASP A 1 86 ? 8.873 0.579 -8.107 1.00 93.69 86 ASP A C 1
ATOM 680 O O . ASP A 1 86 ? 9.544 1.121 -8.981 1.00 93.69 86 ASP A O 1
ATOM 684 N N . THR A 1 87 ? 9.417 -0.161 -7.138 1.00 94.56 87 THR A N 1
ATOM 685 C CA . THR A 1 87 ? 10.831 -0.565 -7.099 1.00 94.56 87 THR A CA 1
ATOM 686 C C . THR A 1 87 ? 11.031 -1.991 -7.614 1.00 94.56 87 THR A C 1
ATOM 688 O O . THR A 1 87 ? 11.975 -2.665 -7.213 1.00 94.56 87 THR A O 1
ATOM 691 N N . GLU A 1 88 ? 10.123 -2.464 -8.471 1.00 92.75 88 GLU A N 1
ATOM 692 C CA . GLU A 1 88 ? 10.202 -3.741 -9.195 1.00 92.75 88 GLU A CA 1
ATOM 693 C C . GLU A 1 88 ? 10.132 -5.008 -8.312 1.00 92.75 88 GLU A C 1
ATOM 695 O O . GLU A 1 88 ? 10.329 -6.132 -8.774 1.00 92.75 88 GLU A O 1
ATOM 700 N N . GLU A 1 89 ? 9.742 -4.877 -7.044 1.00 94.56 89 GLU A N 1
ATOM 701 C CA . GLU A 1 89 ? 9.535 -5.975 -6.093 1.00 94.56 89 GLU A CA 1
ATOM 702 C C . GLU A 1 89 ? 8.070 -6.445 -6.089 1.00 94.56 89 GLU A C 1
ATOM 704 O O . GLU A 1 89 ? 7.385 -6.453 -5.059 1.00 94.56 89 GLU A O 1
ATOM 709 N N . ILE A 1 90 ? 7.586 -6.868 -7.260 1.00 93.56 90 ILE A N 1
ATOM 710 C CA . ILE A 1 90 ? 6.166 -7.160 -7.530 1.00 93.56 90 ILE A CA 1
ATOM 711 C C . ILE A 1 90 ? 5.553 -8.126 -6.504 1.00 93.56 90 ILE A C 1
ATOM 713 O O . ILE A 1 90 ? 4.503 -7.832 -5.937 1.00 93.56 90 ILE A O 1
ATOM 717 N N . SER A 1 91 ? 6.214 -9.251 -6.209 1.00 94.31 91 SER A N 1
ATOM 718 C CA . SER A 1 91 ? 5.705 -10.255 -5.259 1.00 94.31 91 SER A CA 1
ATOM 719 C C . SER A 1 91 ? 5.571 -9.708 -3.833 1.00 94.31 91 SER A C 1
ATOM 721 O O . SER A 1 91 ? 4.637 -10.050 -3.105 1.00 94.31 91 SER A O 1
ATOM 723 N N . THR A 1 92 ? 6.502 -8.844 -3.417 1.00 95.94 92 THR A N 1
ATOM 724 C CA . THR A 1 92 ? 6.438 -8.171 -2.113 1.00 95.94 92 THR A CA 1
ATOM 725 C C . THR A 1 92 ? 5.283 -7.176 -2.091 1.00 95.94 92 THR A C 1
ATOM 727 O O . THR A 1 92 ? 4.548 -7.110 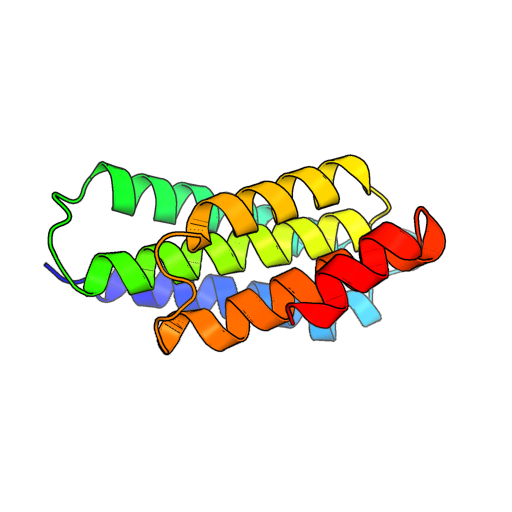-1.103 1.00 95.94 92 THR A O 1
ATOM 730 N N . GLY A 1 93 ? 5.099 -6.443 -3.189 1.00 96.12 93 GLY A N 1
ATOM 731 C CA . GLY A 1 93 ? 4.011 -5.492 -3.357 1.00 96.12 93 GLY A CA 1
ATOM 732 C C . GLY A 1 93 ? 2.633 -6.140 -3.310 1.00 96.12 93 GLY A C 1
ATOM 733 O O . GLY A 1 93 ? 1.780 -5.706 -2.537 1.00 96.12 93 GLY A O 1
ATOM 734 N N . GLU A 1 94 ? 2.450 -7.237 -4.045 1.00 95.88 94 GLU A N 1
ATOM 735 C CA . GLU A 1 94 ? 1.233 -8.055 -4.036 1.00 95.88 94 GLU A CA 1
ATOM 736 C C . GLU A 1 94 ? 0.869 -8.490 -2.611 1.00 95.88 94 GLU A C 1
ATOM 738 O O . GLU A 1 94 ? -0.234 -8.214 -2.140 1.00 95.88 94 GLU A O 1
ATOM 743 N N . ARG A 1 95 ? 1.832 -9.048 -1.866 1.00 97.44 95 ARG A N 1
ATOM 744 C CA . ARG A 1 95 ? 1.624 -9.478 -0.475 1.00 97.44 95 ARG A CA 1
ATOM 745 C C . ARG A 1 95 ? 1.192 -8.331 0.444 1.00 97.44 95 ARG A C 1
ATOM 747 O O . ARG A 1 95 ? 0.402 -8.536 1.366 1.00 97.44 95 ARG A O 1
ATOM 754 N N . HIS A 1 96 ? 1.719 -7.124 0.240 1.00 97.81 96 HIS A N 1
ATOM 755 C CA . HIS A 1 96 ? 1.310 -5.954 1.020 1.00 97.81 96 HIS A CA 1
ATOM 756 C C . HIS A 1 96 ? -0.098 -5.472 0.659 1.00 97.81 96 HIS A C 1
ATOM 758 O O . HIS A 1 96 ? -0.866 -5.153 1.566 1.00 97.81 96 HIS A O 1
ATOM 764 N N . LEU A 1 97 ? -0.471 -5.481 -0.623 1.00 96.88 97 LEU A N 1
ATOM 765 C CA . LEU A 1 97 ? -1.834 -5.162 -1.052 1.00 96.88 97 LEU A CA 1
ATOM 766 C C . LEU A 1 97 ? -2.850 -6.200 -0.550 1.00 96.88 97 LEU A C 1
ATOM 768 O O . LEU A 1 97 ? -3.941 -5.831 -0.119 1.00 96.88 97 LEU A O 1
ATOM 772 N N . GLU A 1 98 ? -2.494 -7.485 -0.521 1.00 97.19 98 GLU A N 1
ATOM 773 C CA . GLU A 1 98 ? -3.330 -8.528 0.087 1.00 97.19 98 GLU A CA 1
ATOM 774 C C . GLU A 1 98 ? -3.528 -8.284 1.583 1.00 97.19 98 GLU A C 1
ATOM 776 O O . GLU A 1 98 ? -4.659 -8.302 2.068 1.00 97.19 98 GLU A O 1
ATOM 781 N N . LYS A 1 99 ? -2.456 -7.940 2.309 1.00 97.00 99 LYS A N 1
ATOM 782 C CA . LYS A 1 99 ? -2.556 -7.542 3.721 1.00 97.00 99 LYS A CA 1
ATOM 783 C C . LYS A 1 99 ? -3.423 -6.298 3.917 1.00 97.00 99 LYS A C 1
ATOM 785 O O . LYS A 1 99 ? -4.178 -6.241 4.888 1.00 97.00 99 LYS A O 1
ATOM 790 N N . CYS A 1 100 ? -3.350 -5.320 3.012 1.00 96.75 100 CYS A N 1
ATOM 791 C CA . CYS A 1 100 ? -4.240 -4.156 3.015 1.00 96.75 100 CYS A CA 1
ATOM 792 C C . CYS A 1 100 ? -5.706 -4.603 2.920 1.00 96.75 100 CYS A C 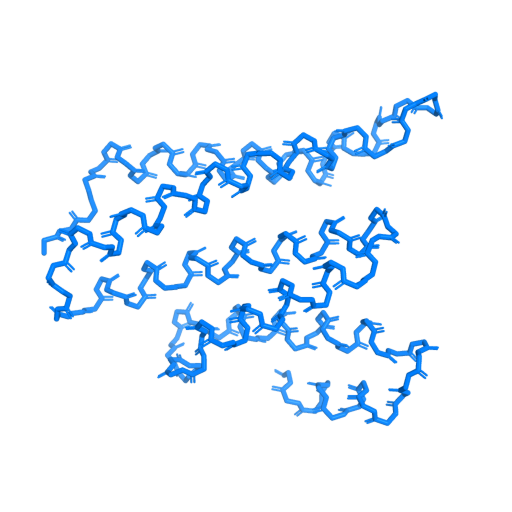1
ATOM 794 O O . CYS A 1 100 ? -6.512 -4.246 3.781 1.00 96.75 100 CYS A O 1
ATOM 796 N N . LYS A 1 101 ? -6.020 -5.471 1.951 1.00 95.62 101 LYS A N 1
ATOM 797 C CA . LYS A 1 101 ? -7.362 -6.025 1.738 1.00 95.62 101 LYS A CA 1
ATOM 798 C C . LYS A 1 101 ? -7.890 -6.766 2.958 1.00 95.62 101 LYS A C 1
ATOM 800 O O . LYS A 1 101 ? -8.988 -6.454 3.409 1.00 95.62 101 LYS A O 1
ATOM 805 N N . GLU A 1 102 ? -7.102 -7.686 3.513 1.00 95.56 102 GLU A N 1
ATOM 806 C CA . GLU A 1 102 ? -7.444 -8.427 4.736 1.00 95.56 102 GLU A CA 1
ATOM 807 C C . GLU A 1 102 ? -7.735 -7.482 5.913 1.00 95.56 102 GLU A C 1
ATOM 809 O O . GLU A 1 102 ? -8.663 -7.705 6.689 1.00 95.56 102 GLU A O 1
ATOM 814 N N . THR A 1 103 ? -6.956 -6.403 6.041 1.00 92.62 103 THR A N 1
ATOM 815 C CA . THR A 1 103 ? -7.091 -5.440 7.144 1.00 92.62 103 THR A CA 1
ATOM 816 C C . THR A 1 103 ? -8.409 -4.667 7.064 1.00 92.62 103 THR A C 1
ATOM 818 O O . THR A 1 103 ? -9.050 -4.431 8.090 1.00 92.62 103 THR A O 1
ATOM 821 N N . ILE A 1 104 ? -8.832 -4.275 5.859 1.00 91.94 104 ILE A N 1
ATOM 822 C CA . ILE A 1 104 ? -9.998 -3.399 5.671 1.00 91.94 104 ILE A CA 1
ATOM 823 C C . ILE A 1 104 ? -11.303 -4.148 5.383 1.00 91.94 104 ILE A C 1
ATOM 825 O O . ILE A 1 104 ? -12.365 -3.537 5.462 1.00 91.94 104 ILE A O 1
ATOM 829 N N . GLU A 1 105 ? -11.252 -5.453 5.091 1.00 90.06 105 GLU A N 1
ATOM 830 C CA . GLU A 1 105 ? -12.392 -6.277 4.651 1.00 90.06 105 GLU A CA 1
ATOM 831 C C . GLU A 1 105 ? -13.647 -6.119 5.522 1.00 90.06 105 GLU A C 1
ATOM 833 O O . GLU A 1 105 ? -14.747 -5.940 5.009 1.00 90.06 105 GLU A O 1
ATOM 838 N N . LYS A 1 106 ? -13.485 -6.086 6.849 1.00 87.44 106 LYS A N 1
ATOM 839 C CA . LYS A 1 106 ? -14.604 -5.984 7.804 1.00 87.44 106 LYS A CA 1
ATOM 840 C C . LYS A 1 106 ? -15.269 -4.604 7.860 1.00 87.44 106 LYS A C 1
ATOM 842 O O . LYS A 1 106 ? -16.295 -4.450 8.517 1.00 87.44 106 LYS A O 1
ATOM 847 N N . HIS A 1 107 ? -14.662 -3.589 7.252 1.00 86.56 107 HIS A N 1
ATOM 848 C CA . HIS A 1 107 ? -15.047 -2.189 7.420 1.00 86.56 107 HIS A CA 1
ATOM 849 C C . HIS A 1 107 ? -15.180 -1.426 6.094 1.00 86.56 107 HIS A C 1
ATOM 851 O O . HIS A 1 107 ? -15.327 -0.208 6.139 1.00 86.56 107 HIS A O 1
ATOM 857 N N . GLN A 1 108 ? -15.150 -2.104 4.940 1.00 85.44 108 GLN A N 1
ATOM 858 C CA . GLN A 1 108 ? -15.120 -1.463 3.612 1.00 85.44 108 GLN A CA 1
ATOM 859 C C . GLN A 1 108 ? -16.292 -0.499 3.363 1.00 85.44 108 GLN A C 1
ATOM 861 O O . GLN A 1 108 ? -16.127 0.505 2.680 1.00 85.44 108 GLN A O 1
ATOM 866 N N . GLU A 1 109 ? -17.456 -0.764 3.961 1.00 83.62 109 GLU A N 1
ATOM 867 C CA . GLU A 1 109 ? -18.670 0.050 3.796 1.00 83.62 109 GLU A CA 1
ATOM 868 C C . GLU A 1 109 ? -18.676 1.332 4.646 1.00 83.62 109 GLU A C 1
ATOM 870 O O . GLU A 1 109 ? -19.567 2.172 4.512 1.00 83.62 109 GLU A O 1
ATOM 875 N N . LYS A 1 110 ? -17.702 1.503 5.550 1.00 88.44 110 LYS A N 1
ATOM 876 C CA . LYS A 1 110 ? -17.636 2.692 6.404 1.00 88.44 110 LYS A CA 1
ATOM 877 C C . LYS A 1 110 ? -17.079 3.889 5.625 1.00 88.44 110 LYS A C 1
ATOM 879 O O . LYS A 1 110 ? -16.096 3.719 4.901 1.00 88.44 110 LYS A O 1
ATOM 884 N N . PRO A 1 111 ? -17.618 5.110 5.815 1.00 87.50 111 PRO A N 1
ATOM 885 C CA . PRO A 1 111 ? -17.152 6.307 5.112 1.00 87.50 111 PRO A CA 1
ATOM 886 C C . PRO A 1 111 ? -15.641 6.546 5.210 1.00 87.50 111 PRO A C 1
ATOM 888 O O . PRO A 1 111 ? -15.017 6.974 4.243 1.00 87.50 111 PRO A O 1
ATOM 891 N N . GLU A 1 112 ? -15.034 6.220 6.354 1.00 85.31 112 GLU A N 1
ATOM 892 C CA . GLU A 1 112 ? -13.596 6.374 6.592 1.00 85.31 112 GLU A CA 1
ATOM 893 C C . GLU A 1 112 ? -12.725 5.444 5.728 1.00 85.31 112 GLU A C 1
ATOM 895 O O . GLU A 1 112 ? -11.530 5.692 5.578 1.00 85.31 112 GLU A O 1
ATOM 900 N N . MET A 1 113 ? -13.305 4.380 5.161 1.00 90.69 113 MET A N 1
ATOM 901 C CA . MET A 1 113 ? -12.603 3.332 4.413 1.00 90.69 113 MET A CA 1
ATOM 902 C C . MET A 1 113 ? -12.802 3.418 2.901 1.00 90.69 113 MET A C 1
ATOM 904 O O . MET A 1 113 ? -12.066 2.755 2.171 1.00 90.69 113 MET A O 1
ATOM 908 N N . ILE A 1 114 ? -13.758 4.217 2.417 1.00 92.06 114 ILE A N 1
ATOM 909 C CA . ILE A 1 114 ? -14.130 4.258 0.993 1.00 92.06 114 ILE A CA 1
ATOM 910 C C . ILE A 1 114 ? -12.917 4.602 0.127 1.00 92.06 114 ILE A C 1
ATOM 912 O O . ILE A 1 114 ? -12.583 3.859 -0.792 1.00 92.06 114 ILE A O 1
ATOM 916 N N . LEU A 1 115 ? -12.207 5.686 0.459 1.00 93.56 115 LEU A N 1
ATOM 917 C CA . LEU A 1 115 ? -11.050 6.128 -0.322 1.00 93.56 115 LEU A CA 1
ATOM 918 C C . LEU A 1 115 ? -9.929 5.079 -0.323 1.00 93.56 115 LEU A C 1
ATOM 920 O O . LEU A 1 115 ? -9.310 4.835 -1.356 1.00 93.56 115 LEU A O 1
ATOM 924 N N . LEU A 1 116 ? -9.676 4.447 0.822 1.00 95.25 116 LEU A N 1
ATOM 925 C CA . LEU A 1 116 ? -8.669 3.396 0.949 1.00 95.25 116 LEU A CA 1
ATOM 926 C C . LEU A 1 116 ? -9.045 2.156 0.127 1.00 95.25 116 LEU A C 1
ATOM 928 O O . LEU A 1 116 ? -8.204 1.615 -0.584 1.00 95.25 116 LEU A O 1
ATOM 932 N N . THR A 1 117 ? -10.311 1.744 0.184 1.00 95.00 117 THR A N 1
ATOM 933 C CA . THR A 1 117 ? -10.833 0.582 -0.546 1.00 95.00 117 THR A CA 1
ATOM 934 C C . THR A 1 117 ? -10.760 0.802 -2.056 1.00 95.00 117 THR A C 1
ATOM 936 O O . THR A 1 117 ? -10.227 -0.048 -2.768 1.00 95.00 117 THR A O 1
ATOM 939 N N . LEU A 1 118 ? -11.188 1.978 -2.525 1.00 95.56 118 LEU A N 1
ATOM 940 C CA . LEU A 1 118 ? -11.077 2.397 -3.923 1.00 95.56 118 LEU A CA 1
ATOM 941 C C . LEU A 1 118 ? -9.619 2.351 -4.401 1.00 95.56 118 LEU A C 1
ATOM 943 O O . LEU A 1 118 ? -9.305 1.725 -5.412 1.00 95.56 118 LEU A O 1
ATOM 947 N N . ASN A 1 119 ? -8.705 2.983 -3.656 1.00 96.31 119 ASN A N 1
ATOM 948 C CA . ASN A 1 119 ? -7.291 3.006 -4.030 1.00 96.31 119 ASN A CA 1
ATOM 949 C C . ASN A 1 119 ? -6.686 1.602 -4.053 1.00 96.31 119 ASN A C 1
ATOM 951 O O . ASN A 1 119 ? -5.969 1.266 -4.988 1.00 96.31 119 ASN A O 1
ATOM 955 N N . MET A 1 120 ? -7.002 0.763 -3.070 1.00 96.69 120 MET A N 1
ATOM 956 C CA . MET A 1 120 ? -6.540 -0.620 -3.037 1.00 96.69 120 MET A CA 1
ATOM 957 C C . MET A 1 120 ? -7.003 -1.408 -4.273 1.00 96.69 120 MET A C 1
ATOM 959 O O . MET A 1 120 ? -6.186 -2.094 -4.889 1.00 96.69 120 MET A O 1
ATOM 963 N N . TYR A 1 121 ? -8.278 -1.310 -4.663 1.00 96.50 121 TYR A N 1
ATOM 964 C CA . TYR A 1 121 ? -8.775 -1.997 -5.858 1.00 96.50 121 TYR A CA 1
ATOM 965 C C . TYR A 1 121 ? -8.155 -1.457 -7.149 1.00 96.50 121 TYR A C 1
ATOM 967 O O . TYR A 1 121 ? -7.761 -2.255 -8.001 1.00 96.50 121 TYR A O 1
ATOM 975 N N . ASN A 1 122 ? -7.950 -0.142 -7.253 1.00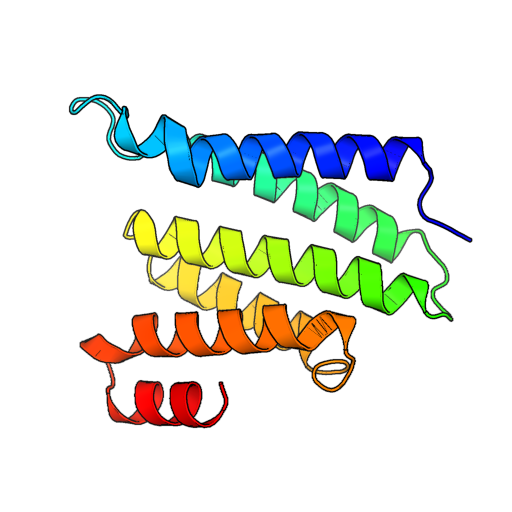 96.38 122 ASN A N 1
ATOM 976 C CA . ASN A 1 122 ? -7.213 0.456 -8.368 1.00 96.38 122 ASN A CA 1
ATOM 977 C C . ASN A 1 122 ? -5.780 -0.085 -8.462 1.00 96.38 122 ASN A C 1
ATOM 979 O O . ASN A 1 122 ? -5.340 -0.460 -9.548 1.00 96.38 122 ASN A O 1
ATOM 983 N N . GLN A 1 123 ? -5.066 -0.194 -7.335 1.00 96.00 123 GLN A N 1
ATOM 984 C CA . GLN A 1 123 ? -3.703 -0.736 -7.320 1.00 96.00 123 GLN A CA 1
ATOM 985 C C . GLN A 1 123 ? -3.657 -2.217 -7.711 1.00 96.00 123 GLN A C 1
ATOM 987 O O . GLN A 1 123 ? -2.777 -2.618 -8.471 1.00 96.00 123 GLN A O 1
ATOM 992 N N . PHE A 1 124 ? -4.625 -3.033 -7.280 1.00 96.00 124 PHE A N 1
ATOM 993 C CA . PHE A 1 124 ? -4.753 -4.401 -7.794 1.00 96.00 124 PHE A CA 1
ATOM 994 C C . PHE A 1 124 ? -5.041 -4.429 -9.298 1.00 96.00 124 PHE A C 1
ATOM 996 O O . PHE A 1 124 ? -4.459 -5.241 -10.016 1.00 96.00 124 PHE A O 1
ATOM 1003 N N . GLY A 1 125 ? -5.906 -3.541 -9.788 1.00 95.62 125 GLY A N 1
ATOM 1004 C CA . GLY A 1 125 ? -6.178 -3.391 -11.214 1.00 95.62 125 GLY A CA 1
ATOM 1005 C C . GLY A 1 125 ? -4.901 -3.129 -12.011 1.00 95.62 125 GLY A C 1
ATOM 1006 O O . GLY A 1 125 ? -4.618 -3.859 -12.962 1.00 95.62 125 GLY A O 1
ATOM 1007 N N . ILE A 1 126 ? -4.092 -2.158 -11.576 1.00 93.62 126 ILE A N 1
ATOM 1008 C CA . ILE A 1 126 ? -2.790 -1.836 -12.179 1.00 93.62 126 ILE A CA 1
ATOM 1009 C C . ILE A 1 126 ? -1.867 -3.059 -12.146 1.00 93.62 126 ILE A C 1
ATOM 1011 O O . ILE A 1 126 ? -1.382 -3.477 -13.198 1.00 93.62 126 ILE A O 1
ATOM 1015 N N . LEU A 1 127 ? -1.692 -3.677 -10.973 1.00 94.06 127 LEU A N 1
ATOM 1016 C CA . LEU A 1 127 ? -0.818 -4.837 -10.769 1.00 94.06 127 LEU A CA 1
ATOM 1017 C C . LEU A 1 127 ? -1.143 -6.002 -11.717 1.00 94.06 127 LEU A C 1
ATOM 1019 O O . LEU A 1 127 ? -0.242 -6.617 -12.287 1.00 94.06 127 LEU A O 1
ATOM 1023 N N . TRP A 1 128 ? -2.428 -6.316 -11.885 1.00 94.62 128 TRP A N 1
ATOM 1024 C CA . TRP A 1 128 ? -2.859 -7.451 -12.701 1.00 94.62 128 TRP A CA 1
ATOM 1025 C C . TRP A 1 128 ? -3.019 -7.109 -14.182 1.00 94.62 128 TRP A C 1
ATOM 1027 O O . TRP A 1 128 ? -3.037 -8.026 -14.996 1.00 94.62 128 TRP A O 1
ATOM 1037 N N . SER A 1 129 ? -3.090 -5.827 -14.558 1.00 93.19 129 SER A N 1
ATOM 1038 C CA . SER A 1 129 ? -3.400 -5.400 -15.934 1.00 93.19 129 SER A CA 1
ATOM 1039 C C . SER A 1 129 ? -2.449 -5.971 -16.990 1.00 93.19 129 SER A C 1
ATOM 1041 O O . SER A 1 129 ? -2.883 -6.311 -18.087 1.00 93.19 129 SER A O 1
ATOM 1043 N N . GLN A 1 130 ? -1.167 -6.122 -16.650 1.00 84.50 130 GLN A N 1
ATOM 1044 C CA . GLN A 1 130 ? -0.139 -6.637 -17.558 1.00 84.50 130 GLN A CA 1
ATOM 1045 C C . GLN A 1 130 ? 0.073 -8.156 -17.449 1.00 84.50 130 GLN A C 1
ATOM 1047 O O . GLN A 1 130 ? 0.738 -8.736 -18.302 1.00 84.50 130 GLN A O 1
ATOM 1052 N N . ARG A 1 131 ? -0.459 -8.805 -16.402 1.00 90.38 131 ARG A N 1
ATOM 1053 C CA . ARG A 1 131 ? -0.219 -10.228 -16.088 1.00 90.38 131 ARG A CA 1
ATOM 1054 C C . ARG A 1 131 ? -1.440 -11.093 -16.398 1.00 90.38 131 ARG A C 1
ATOM 1056 O O . ARG A 1 131 ? -1.322 -12.101 -17.081 1.00 90.38 131 ARG A O 1
ATOM 1063 N N . GLU A 1 132 ? -2.598 -10.683 -15.888 1.00 94.25 132 GLU A N 1
ATOM 1064 C CA . GLU A 1 132 ? -3.879 -11.390 -15.972 1.00 94.25 132 GLU A CA 1
ATOM 1065 C C . GLU A 1 132 ? -5.013 -10.352 -16.125 1.00 94.25 132 GLU A C 1
ATOM 1067 O O . GLU A 1 132 ? -5.620 -9.937 -15.127 1.00 94.25 132 GLU A O 1
ATOM 1072 N N . PRO A 1 133 ? -5.300 -9.887 -17.356 1.00 93.19 133 PRO A N 1
ATOM 1073 C CA . PRO A 1 133 ? -6.291 -8.838 -17.611 1.00 93.19 133 PRO A CA 1
ATOM 1074 C C . PRO A 1 133 ? -7.693 -9.165 -17.079 1.00 93.19 133 PRO A C 1
ATOM 1076 O O . PRO A 1 133 ? -8.404 -8.282 -16.603 1.00 93.19 133 PRO A O 1
ATOM 1079 N N . GLU A 1 134 ? -8.087 -10.438 -17.089 1.00 94.94 134 GLU A N 1
ATOM 1080 C CA . GLU A 1 134 ? -9.357 -10.916 -16.541 1.00 94.94 134 GLU A CA 1
ATOM 1081 C C . GLU A 1 134 ? -9.426 -10.698 -15.027 1.00 94.94 134 GLU A C 1
ATOM 1083 O O . GLU A 1 134 ? -10.444 -10.246 -14.502 1.00 94.94 134 GLU A O 1
ATOM 1088 N N . LYS A 1 135 ? -8.323 -10.964 -14.318 1.00 93.44 135 LYS A N 1
ATOM 1089 C CA . LYS A 1 135 ? -8.209 -10.726 -12.876 1.00 93.44 135 LYS A CA 1
ATOM 1090 C C . LYS A 1 135 ? -8.184 -9.230 -12.570 1.00 93.44 135 LYS A C 1
ATOM 1092 O O . LYS A 1 135 ? -8.852 -8.794 -11.636 1.00 93.44 135 LYS A O 1
ATOM 1097 N N . SER A 1 136 ? -7.484 -8.438 -13.385 1.00 94.81 136 SER A N 1
ATOM 1098 C CA . SER A 1 136 ? -7.493 -6.970 -13.307 1.00 94.81 136 SER A CA 1
ATOM 1099 C C . SER A 1 136 ? -8.910 -6.405 -13.418 1.00 94.81 136 SER A C 1
ATOM 1101 O O . SER A 1 136 ? -9.334 -5.641 -12.550 1.00 94.81 136 SER A O 1
ATOM 1103 N N . LYS A 1 137 ? -9.679 -6.860 -14.416 1.00 94.75 137 LYS A N 1
ATOM 1104 C CA . LYS A 1 137 ? -11.075 -6.459 -14.619 1.00 94.75 137 LYS A CA 1
ATOM 1105 C C . LYS A 1 137 ? -11.926 -6.674 -13.364 1.00 94.75 137 LYS A C 1
ATOM 1107 O O . LYS A 1 137 ? -12.628 -5.757 -12.956 1.00 94.75 137 LYS A O 1
ATOM 1112 N N . VAL A 1 138 ? -11.818 -7.837 -12.717 1.00 96.44 138 VAL A N 1
ATOM 1113 C CA . VAL A 1 138 ? -12.583 -8.148 -11.492 1.00 96.44 138 VAL A CA 1
ATOM 1114 C C . VAL A 1 138 ? -12.287 -7.166 -10.355 1.00 96.44 138 VAL A C 1
ATOM 1116 O O . VAL A 1 138 ? -13.172 -6.876 -9.552 1.00 96.44 138 VAL A O 1
ATOM 1119 N N . TYR A 1 139 ? -11.052 -6.673 -10.245 1.00 94.94 139 TYR A N 1
ATOM 1120 C CA . TYR A 1 139 ? -10.711 -5.666 -9.240 1.00 94.94 139 TYR A CA 1
ATOM 1121 C C . TYR A 1 139 ? -11.208 -4.274 -9.627 1.00 94.94 139 TYR A C 1
ATOM 1123 O O . TYR A 1 139 ? -11.760 -3.586 -8.776 1.00 94.94 139 TYR A O 1
ATOM 1131 N N . LEU A 1 140 ? -11.075 -3.885 -10.895 1.00 93.50 140 LEU A N 1
ATOM 1132 C CA . LEU A 1 140 ? -11.536 -2.582 -11.381 1.00 93.50 140 LEU A CA 1
ATOM 1133 C C . LEU A 1 140 ? -13.064 -2.437 -11.356 1.00 93.50 140 LEU A C 1
ATOM 1135 O O . LEU A 1 140 ? -13.556 -1.339 -11.154 1.00 93.50 140 LEU A O 1
ATOM 1139 N N . GLU A 1 141 ? -13.823 -3.526 -11.506 1.00 94.56 141 GLU A N 1
ATOM 1140 C CA . GLU A 1 141 ? -15.288 -3.516 -11.342 1.00 94.56 141 GLU A CA 1
ATOM 1141 C C . GLU A 1 141 ? -15.733 -3.339 -9.879 1.00 94.56 141 GLU A C 1
ATOM 1143 O O . GLU A 1 141 ? -16.890 -3.010 -9.625 1.00 94.56 141 GLU A O 1
ATOM 1148 N N . LYS A 1 142 ? -14.836 -3.591 -8.915 1.00 90.50 142 LYS A N 1
ATOM 1149 C CA . LYS A 1 142 ? -15.092 -3.427 -7.473 1.00 90.50 142 LYS A CA 1
ATOM 1150 C C . LYS A 1 142 ? -14.630 -2.079 -6.921 1.00 90.50 142 LYS A C 1
ATOM 1152 O O . LYS A 1 142 ? -14.963 -1.777 -5.776 1.00 90.50 142 LYS A O 1
ATOM 1157 N N . ALA A 1 143 ? -13.815 -1.354 -7.684 1.00 85.62 143 ALA A N 1
ATOM 1158 C CA . ALA A 1 143 ? -13.345 -0.013 -7.364 1.00 85.62 143 ALA A CA 1
ATOM 1159 C C . ALA A 1 143 ? -14.508 0.983 -7.478 1.00 85.62 143 ALA A C 1
ATOM 1161 O O . ALA A 1 143 ? -14.702 1.749 -6.508 1.00 85.62 143 ALA A O 1
#

InterPro domains:
  IPR011990 Tetratricopeptide-like helical domain superfamily [G3DSA:1.25.40.10] (4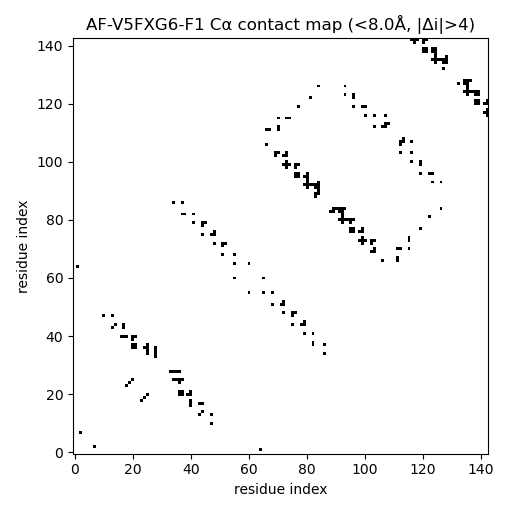5-143)

Foldseek 3Di:
DADPPVLVVVLVVLVVQLCCLVPPVLVVDDPVDHCPSLVVSLVSLVVSLVSLVVVVVVDPDDDPNLLVSLQSNLVSLQSNLVSCVVVVVLVSSVVSLVVSCVSCVVPCPPPSNVVSLQSSLQSQLVSCVVPPNVSSVVSNVRD

Secondary structure (DSSP, 8-state):
-PPPHHHHHHHHHHHHHHHHHHHTGGGG--TTSTTHHHHHHHHHHHHHHHHHHHHHHHS---SHHHHHHHHHHHHHHHHHHHHHHHTT-HHHHHHHHHHHHHHHGGGTTSGGGHHHHHHHHHHHHHHHHTT-HHHHHHHHTT-